Protein AF-A0A8T6HZF4-F1 (afdb_monomer)

Solvent-accessible surface area (backbone atoms only — not comparable to full-atom values): 3076 Å² total; per-residue (Å²): 135,84,80,51,74,37,47,51,52,52,48,52,41,40,74,73,66,40,52,70,46,80,47,70,92,47,84,94,50,43,63,41,55,53,40,40,69,76,48,88,66,44,44,78,44,81,60,82,135

Sequence (49 aa):
MQLTGAEIIVRALADLGVEVVFGYPGGAVLPIYDAIFRQNRVRHILVRH

pLDDT: mean 93.4, std 5.55, range [62.94, 97.75]

Nearest PDB structures (foldseek):
  7u25-assembly1_A-2  TM=9.571E-01  e=9.549E-04  Arabidopsis thaliana
  7stq-assembly1_A  TM=9.595E-01  e=1.559E-03  Arabidopsis thaliana
  8xod-assembly2_C  TM=9.505E-01  e=4.155E-03  Brevibacillus
  4zp1-assembly1_D  TM=8.756E-01  e=2.097E-01  Zymomonas mobilis
  3hwx-assembly5_B  TM=8.920E-01  e=5.588E-01  Escherichia coli K-12

Structure (mmCIF, N/CA/C/O backbone):
data_AF-A0A8T6HZF4-F1
#
_entry.id   AF-A0A8T6HZF4-F1
#
loop_
_atom_site.group_PDB
_atom_site.id
_atom_site.type_symbol
_atom_site.label_atom_id
_atom_site.label_alt_id
_atom_site.label_comp_id
_atom_site.label_asym_id
_atom_site.label_entity_id
_atom_site.label_seq_id
_atom_site.pdbx_PDB_ins_code
_atom_site.Cartn_x
_atom_site.Cartn_y
_atom_site.Cartn_z
_atom_site.occupancy
_atom_site.B_iso_or_equiv
_atom_site.auth_seq_id
_atom_site.auth_comp_id
_atom_site.auth_asym_id
_atom_site.auth_atom_id
_atom_site.pdbx_PDB_model_num
ATOM 1 N N . MET A 1 1 ? -19.018 -4.265 12.160 1.00 62.94 1 MET A N 1
ATOM 2 C CA . MET A 1 1 ? -17.705 -3.600 12.323 1.00 62.94 1 MET A CA 1
ATOM 3 C C . MET A 1 1 ? -17.489 -2.703 11.113 1.00 62.94 1 MET A C 1
ATOM 5 O O . MET A 1 1 ? -17.831 -3.137 10.020 1.00 62.94 1 MET A O 1
ATOM 9 N N . GLN A 1 2 ? -17.034 -1.460 11.297 1.00 85.62 2 GLN A N 1
ATOM 10 C CA . GLN A 1 2 ? -16.720 -0.556 10.181 1.00 85.62 2 GLN A CA 1
ATOM 11 C C . GLN A 1 2 ? -15.287 -0.798 9.697 1.00 85.62 2 GLN A C 1
ATOM 13 O O . GLN A 1 2 ? -14.414 -1.080 10.514 1.00 85.62 2 GLN A O 1
ATOM 18 N N . LEU A 1 3 ? -15.068 -0.705 8.383 1.00 91.50 3 LEU A N 1
ATOM 19 C CA . LEU A 1 3 ? -13.735 -0.788 7.787 1.00 91.50 3 LEU A CA 1
ATOM 20 C C . LEU A 1 3 ? -12.980 0.525 8.010 1.00 91.50 3 LEU A C 1
ATOM 22 O O . LEU A 1 3 ? -13.559 1.609 7.928 1.00 91.50 3 LEU A O 1
ATOM 26 N N . THR A 1 4 ? -11.678 0.427 8.243 1.00 95.81 4 THR A N 1
ATOM 27 C CA . THR A 1 4 ? -10.758 1.567 8.217 1.00 95.81 4 THR A CA 1
ATOM 28 C C . THR A 1 4 ? -10.576 2.085 6.787 1.00 95.81 4 THR A C 1
ATOM 30 O O . THR A 1 4 ? -10.777 1.358 5.814 1.00 95.81 4 THR A O 1
ATOM 33 N N . GLY A 1 5 ? -10.129 3.337 6.633 1.00 95.62 5 GLY A N 1
ATOM 34 C CA . GLY A 1 5 ? -9.833 3.900 5.308 1.00 95.62 5 GLY A CA 1
ATOM 35 C C . GLY A 1 5 ? -8.812 3.073 4.515 1.00 95.62 5 GLY A C 1
ATOM 36 O O . GLY A 1 5 ? -8.978 2.874 3.315 1.00 95.62 5 GLY A O 1
ATOM 37 N N . ALA A 1 6 ? -7.802 2.520 5.193 1.00 95.56 6 ALA A N 1
ATOM 38 C CA . ALA A 1 6 ? -6.811 1.644 4.576 1.00 95.56 6 ALA A CA 1
ATOM 39 C C . ALA A 1 6 ? -7.435 0.344 4.040 1.00 95.56 6 ALA A C 1
ATOM 41 O O . ALA A 1 6 ? -7.176 -0.043 2.903 1.00 95.56 6 ALA A O 1
ATOM 42 N N . GLU A 1 7 ? -8.310 -0.300 4.815 1.00 95.56 7 GLU A N 1
ATOM 43 C CA . GLU A 1 7 ? -9.016 -1.510 4.377 1.00 95.56 7 GLU A CA 1
ATOM 44 C C . GLU A 1 7 ? -9.974 -1.233 3.212 1.00 95.56 7 GLU A C 1
ATOM 46 O O . GLU A 1 7 ? -10.099 -2.070 2.318 1.00 95.56 7 GLU A O 1
ATOM 51 N N . ILE A 1 8 ? -10.614 -0.057 3.182 1.00 96.31 8 ILE A N 1
ATOM 52 C CA . ILE A 1 8 ? -11.461 0.364 2.055 1.00 96.31 8 ILE A CA 1
ATOM 53 C C . ILE A 1 8 ? -10.631 0.455 0.769 1.00 96.31 8 ILE A C 1
ATOM 55 O O . ILE A 1 8 ? -11.061 -0.062 -0.261 1.00 96.31 8 ILE A O 1
ATOM 59 N N . ILE A 1 9 ? -9.433 1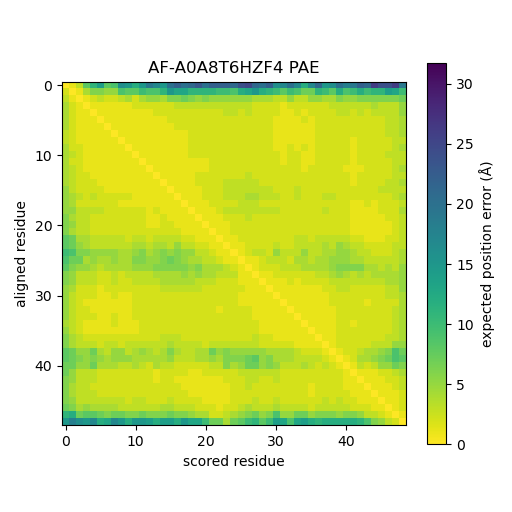.046 0.828 1.00 95.56 9 ILE A N 1
ATOM 60 C CA . ILE A 1 9 ? -8.529 1.141 -0.328 1.00 95.56 9 ILE A CA 1
ATOM 61 C C . ILE A 1 9 ? -8.141 -0.255 -0.823 1.00 95.56 9 ILE A C 1
ATOM 63 O O . ILE A 1 9 ? -8.293 -0.555 -2.006 1.00 95.56 9 ILE A O 1
ATOM 67 N N . VAL A 1 10 ? -7.675 -1.131 0.072 1.00 95.69 10 VAL A N 1
ATOM 68 C CA . VAL A 1 10 ? -7.220 -2.478 -0.311 1.00 95.69 10 VAL A CA 1
ATOM 69 C C . VAL A 1 10 ? -8.364 -3.313 -0.885 1.00 95.69 10 VAL A C 1
ATOM 71 O O . VAL A 1 10 ? -8.177 -4.023 -1.874 1.00 95.69 10 VAL A O 1
ATOM 74 N N . ARG A 1 11 ? -9.570 -3.187 -0.321 1.00 95.44 11 ARG A N 1
ATOM 75 C CA . ARG A 1 11 ? -10.766 -3.834 -0.861 1.00 95.44 11 ARG A CA 1
ATOM 76 C C . ARG A 1 11 ? -11.125 -3.309 -2.247 1.00 95.44 11 ARG A C 1
ATOM 78 O O . ARG A 1 11 ? -11.392 -4.121 -3.123 1.00 95.44 11 ARG A O 1
ATOM 85 N N . ALA A 1 12 ? -11.102 -1.994 -2.459 1.00 96.94 12 ALA A N 1
ATOM 86 C CA . ALA A 1 12 ? -11.403 -1.405 -3.761 1.00 96.94 12 ALA A CA 1
ATOM 87 C C . ALA A 1 12 ? -10.428 -1.896 -4.842 1.00 96.94 12 ALA A C 1
ATOM 89 O O . ALA A 1 12 ? -10.863 -2.282 -5.922 1.00 96.94 12 ALA A O 1
ATOM 90 N N . LEU A 1 13 ? -9.128 -1.963 -4.533 1.00 96.81 13 LEU A N 1
ATOM 91 C CA . LEU A 1 13 ? -8.118 -2.527 -5.435 1.00 96.81 13 LEU A CA 1
ATOM 92 C C . LEU A 1 13 ? -8.441 -3.982 -5.795 1.00 96.81 13 LEU A C 1
ATOM 94 O O . LEU A 1 13 ? -8.475 -4.342 -6.969 1.00 96.81 13 LEU A O 1
ATOM 98 N N . ALA A 1 14 ? -8.736 -4.804 -4.789 1.00 95.56 14 ALA A N 1
ATOM 99 C CA . ALA A 1 14 ? -9.052 -6.209 -5.001 1.00 95.56 1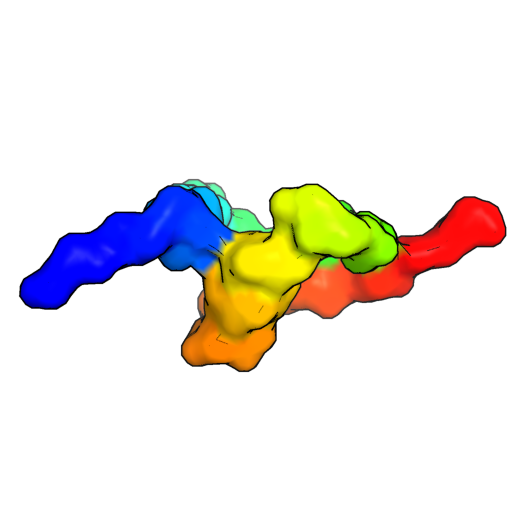4 ALA A CA 1
ATOM 100 C C . ALA A 1 14 ? -10.366 -6.423 -5.779 1.00 95.56 14 ALA A C 1
ATOM 102 O O . ALA A 1 14 ? -10.469 -7.361 -6.565 1.00 95.56 14 ALA A O 1
ATOM 103 N N . ASP A 1 15 ? -11.376 -5.579 -5.558 1.00 97.06 15 ASP A N 1
ATOM 104 C CA . ASP A 1 15 ? -12.676 -5.647 -6.241 1.00 97.06 15 ASP A CA 1
ATOM 105 C C . ASP A 1 15 ? -12.578 -5.150 -7.699 1.00 97.06 15 ASP A C 1
ATOM 107 O O . ASP A 1 15 ? -13.339 -5.595 -8.555 1.00 97.06 15 ASP A O 1
ATOM 111 N N . LEU A 1 16 ? -11.587 -4.305 -8.005 1.00 97.75 16 LEU A N 1
ATOM 112 C CA . LEU A 1 16 ? -11.205 -3.908 -9.365 1.00 97.75 16 LEU A CA 1
ATOM 113 C C . LEU A 1 16 ? -10.292 -4.931 -10.068 1.00 97.75 16 LEU A C 1
ATOM 115 O O . LEU A 1 16 ? -9.852 -4.683 -11.189 1.00 97.75 16 LEU A O 1
ATOM 119 N N . GLY A 1 17 ? -9.993 -6.068 -9.430 1.00 96.94 17 GLY A N 1
ATOM 120 C CA . GLY A 1 17 ? -9.134 -7.110 -9.997 1.00 96.94 17 GLY A CA 1
ATOM 121 C C . GLY A 1 17 ? -7.645 -6.755 -10.016 1.00 96.94 17 GLY A C 1
ATOM 122 O O . GLY A 1 17 ? -6.886 -7.344 -10.779 1.00 96.94 17 GLY A O 1
ATOM 123 N N . VAL A 1 18 ? -7.203 -5.794 -9.198 1.00 97.12 18 VAL A N 1
ATOM 124 C CA . VAL A 1 18 ? -5.776 -5.479 -9.068 1.00 97.12 18 VAL A CA 1
ATOM 125 C C . VAL A 1 18 ? -5.079 -6.601 -8.306 1.00 97.12 18 VAL A C 1
ATOM 127 O O . VAL A 1 18 ? -5.313 -6.797 -7.116 1.00 97.12 18 VAL A O 1
ATOM 130 N N . GLU A 1 19 ? -4.177 -7.306 -8.981 1.00 96.25 19 GLU A N 1
ATOM 131 C CA . GLU A 1 19 ? -3.401 -8.393 -8.376 1.00 96.25 19 GLU A CA 1
ATOM 132 C C . GLU A 1 19 ? -2.086 -7.909 -7.749 1.00 96.25 19 GLU A C 1
ATOM 134 O O . GLU A 1 19 ? 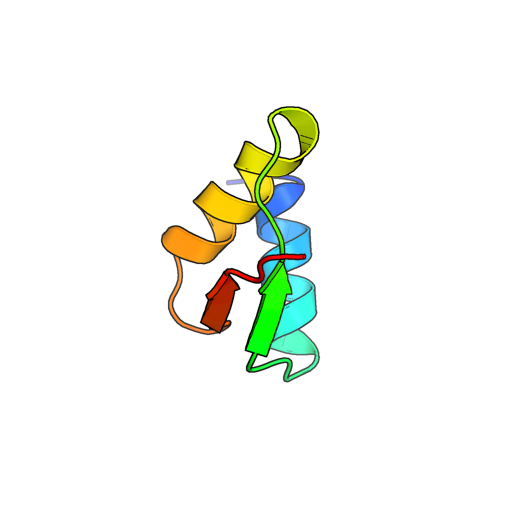-1.611 -8.492 -6.773 1.00 96.25 19 GLU A O 1
ATOM 139 N N . VAL A 1 20 ? -1.485 -6.842 -8.293 1.00 96.50 20 VAL A N 1
ATOM 140 C CA . VAL A 1 20 ? -0.145 -6.372 -7.909 1.00 96.50 20 VAL A CA 1
ATOM 141 C C . VAL A 1 20 ? -0.110 -4.854 -7.736 1.00 96.50 20 VAL A C 1
ATOM 143 O O . VAL A 1 20 ? -0.564 -4.112 -8.602 1.00 96.50 20 VAL A O 1
ATOM 146 N N . VAL A 1 21 ? 0.490 -4.392 -6.636 1.00 95.56 21 VAL A N 1
ATOM 147 C CA . VAL A 1 21 ? 0.761 -2.976 -6.350 1.00 95.56 21 VAL A CA 1
ATOM 148 C C . VAL A 1 21 ? 2.254 -2.781 -6.114 1.00 95.56 21 VAL A C 1
ATOM 150 O O . VAL A 1 21 ? 2.869 -3.511 -5.339 1.00 95.56 21 VAL A O 1
ATOM 153 N N . PHE A 1 22 ? 2.832 -1.768 -6.747 1.00 95.75 22 PHE A N 1
ATOM 154 C CA . PHE A 1 22 ? 4.219 -1.360 -6.541 1.00 95.75 22 PHE A CA 1
ATOM 155 C C . PHE A 1 22 ? 4.263 -0.176 -5.580 1.00 95.75 22 PHE A C 1
ATOM 157 O O . PHE A 1 22 ? 3.470 0.757 -5.720 1.00 95.75 22 PHE A O 1
ATOM 164 N N . GLY A 1 23 ? 5.180 -0.193 -4.617 1.00 93.50 23 GLY A N 1
ATOM 165 C CA . GLY A 1 23 ? 5.237 0.864 -3.616 1.00 93.50 23 GLY A CA 1
ATOM 166 C C . GLY A 1 23 ? 6.540 0.914 -2.833 1.00 93.50 23 GLY A C 1
ATOM 167 O O . GLY A 1 23 ? 7.299 -0.053 -2.753 1.00 93.50 23 GLY A O 1
ATOM 168 N N . TYR A 1 24 ? 6.799 2.088 -2.264 1.00 93.75 24 TYR A N 1
ATOM 169 C CA . TYR A 1 24 ? 7.849 2.313 -1.282 1.00 93.75 24 TYR A CA 1
ATOM 170 C C . TYR A 1 24 ? 7.205 2.806 0.026 1.00 93.75 24 TYR A C 1
ATOM 172 O O . TYR A 1 24 ? 6.447 3.783 -0.004 1.00 93.75 24 TYR A O 1
ATOM 180 N N . PRO A 1 25 ? 7.417 2.124 1.163 1.00 90.56 25 PRO A N 1
ATOM 181 C CA . PRO A 1 25 ? 6.759 2.463 2.415 1.00 90.56 25 PRO A CA 1
ATOM 182 C C . PRO A 1 25 ? 7.294 3.776 2.994 1.00 90.56 25 PRO A C 1
ATOM 184 O O . PRO A 1 25 ? 8.486 4.067 2.952 1.00 90.56 25 PRO A O 1
ATOM 187 N N . GLY A 1 26 ? 6.391 4.549 3.593 1.00 90.88 26 GLY A N 1
ATOM 188 C CA . GLY A 1 26 ? 6.691 5.775 4.327 1.00 90.88 26 GLY A CA 1
ATOM 189 C C . GLY A 1 26 ? 5.685 5.976 5.457 1.00 90.88 26 GLY A C 1
ATOM 190 O O . GLY A 1 26 ? 4.590 5.415 5.416 1.00 90.88 26 GLY A O 1
ATOM 191 N N . GLY A 1 27 ? 6.036 6.778 6.467 1.00 92.81 27 GLY A N 1
ATOM 192 C CA . GLY A 1 27 ? 5.257 6.890 7.711 1.00 92.81 27 GLY A CA 1
ATOM 193 C C . GLY A 1 27 ? 3.767 7.195 7.509 1.00 92.81 27 GLY A C 1
ATOM 194 O O . GLY A 1 27 ? 2.922 6.569 8.137 1.00 92.81 27 GLY A O 1
ATOM 195 N N . 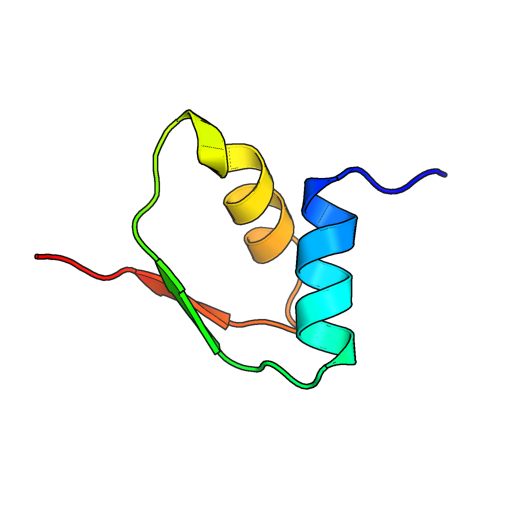ALA A 1 28 ? 3.436 8.090 6.573 1.00 93.50 28 ALA A N 1
ATOM 196 C CA . ALA A 1 28 ? 2.053 8.487 6.295 1.00 93.50 28 ALA A CA 1
ATOM 197 C C . ALA A 1 28 ? 1.188 7.368 5.683 1.00 93.50 28 ALA A C 1
ATOM 199 O O . ALA A 1 28 ? -0.031 7.382 5.830 1.00 93.50 28 ALA A O 1
ATOM 200 N N . VAL A 1 29 ? 1.804 6.404 4.994 1.00 93.19 29 VAL A N 1
ATOM 201 C CA . VAL A 1 29 ? 1.096 5.342 4.260 1.00 93.19 29 VAL A CA 1
ATOM 202 C C . VAL A 1 29 ? 1.172 3.983 4.952 1.00 93.19 29 VAL A C 1
ATOM 204 O O . VAL A 1 29 ? 0.548 3.040 4.473 1.00 93.19 29 VAL A O 1
ATOM 207 N N . LEU A 1 30 ? 1.865 3.870 6.093 1.00 95.25 30 LEU A N 1
ATOM 208 C CA . LEU A 1 30 ? 1.988 2.621 6.859 1.00 95.25 30 LEU A CA 1
ATOM 209 C C . LEU A 1 30 ? 0.653 1.894 7.106 1.00 95.25 30 LEU A C 1
ATOM 211 O O . LEU A 1 30 ? 0.620 0.687 6.873 1.00 95.25 30 LEU A O 1
ATOM 215 N N . PRO A 1 31 ? -0.469 2.568 7.444 1.00 95.56 31 PRO A N 1
ATOM 216 C CA . PRO A 1 31 ? -1.745 1.874 7.630 1.00 95.56 31 PRO A CA 1
ATOM 217 C C . PRO A 1 31 ? -2.224 1.105 6.388 1.00 95.56 31 PRO A C 1
ATOM 219 O O . PRO A 1 31 ? -2.873 0.070 6.517 1.00 95.56 31 PRO A O 1
ATOM 222 N N . ILE A 1 32 ? -1.895 1.581 5.180 1.00 95.38 32 ILE A N 1
ATOM 223 C CA . ILE A 1 32 ? -2.217 0.890 3.922 1.00 95.38 32 ILE A CA 1
ATOM 224 C C . ILE A 1 32 ? -1.350 -0.361 3.776 1.00 95.38 32 ILE A C 1
ATOM 226 O O . ILE A 1 32 ? -1.866 -1.411 3.407 1.00 95.38 32 ILE A O 1
ATOM 230 N N . TYR A 1 33 ? -0.060 -0.283 4.110 1.00 94.81 33 TYR A N 1
ATOM 231 C CA . TYR A 1 33 ? 0.833 -1.445 4.086 1.00 94.81 33 TYR A CA 1
ATOM 232 C C . TYR A 1 33 ? 0.411 -2.507 5.103 1.00 94.81 33 TYR A C 1
ATOM 234 O O . TYR A 1 33 ? 0.387 -3.688 4.759 1.00 94.81 33 TYR A O 1
ATOM 242 N N . ASP A 1 34 ? -0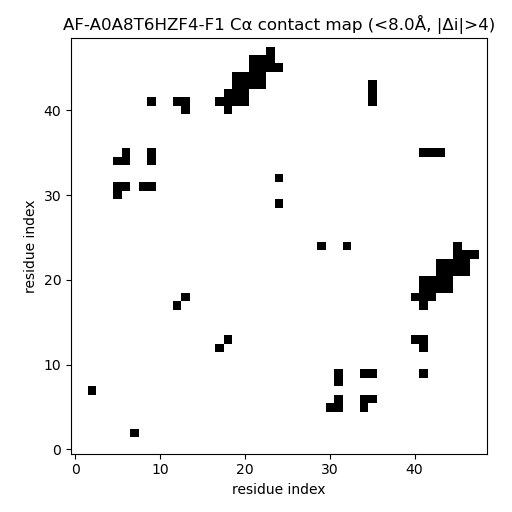.005 -2.098 6.304 1.00 94.56 34 ASP A N 1
ATOM 243 C CA . ASP A 1 34 ? -0.567 -3.007 7.306 1.00 94.56 34 ASP A CA 1
ATOM 244 C C . ASP A 1 34 ? -1.835 -3.693 6.781 1.00 94.56 34 ASP A C 1
ATOM 246 O O . ASP A 1 34 ? -1.991 -4.908 6.917 1.00 94.56 34 ASP A O 1
ATOM 250 N N . ALA A 1 35 ? -2.734 -2.937 6.143 1.00 95.38 35 ALA A N 1
ATOM 251 C CA . ALA A 1 35 ? -3.951 -3.484 5.550 1.00 95.38 35 ALA A CA 1
ATOM 252 C C . ALA A 1 35 ? -3.651 -4.454 4.396 1.00 95.38 35 ALA A C 1
ATOM 254 O O . ALA A 1 35 ? -4.274 -5.511 4.324 1.00 95.38 35 ALA A O 1
ATOM 255 N N . ILE A 1 36 ? -2.678 -4.141 3.531 1.00 95.12 36 ILE A N 1
ATOM 256 C CA . ILE A 1 36 ? -2.227 -5.042 2.462 1.00 95.12 36 ILE A CA 1
ATOM 257 C C . ILE A 1 36 ? -1.622 -6.316 3.062 1.00 95.12 36 ILE A C 1
ATOM 259 O O . ILE A 1 36 ? -1.924 -7.402 2.582 1.00 95.12 36 ILE A O 1
ATOM 263 N N . PHE A 1 37 ? -0.813 -6.216 4.119 1.00 92.88 37 PHE A N 1
ATOM 264 C CA . PHE A 1 37 ? -0.171 -7.374 4.749 1.00 92.88 37 PHE A CA 1
ATOM 265 C C . PHE A 1 37 ? -1.166 -8.316 5.448 1.00 92.88 37 PHE A C 1
ATOM 267 O O . PHE A 1 37 ? -0.932 -9.518 5.535 1.00 92.88 37 PHE A O 1
ATOM 274 N N . ARG A 1 38 ? -2.302 -7.794 5.925 1.00 93.00 38 ARG A N 1
ATOM 275 C CA . ARG A 1 38 ? -3.359 -8.577 6.597 1.00 93.00 38 ARG A CA 1
ATOM 276 C C . ARG A 1 38 ? -4.273 -9.356 5.646 1.00 93.00 38 ARG A C 1
ATOM 278 O O . ARG A 1 38 ? -5.165 -10.061 6.111 1.00 93.00 38 ARG A O 1
ATOM 285 N N . GLN A 1 39 ? -4.083 -9.235 4.335 1.00 87.00 39 GLN A N 1
ATOM 286 C CA . GLN A 1 39 ? -4.893 -9.904 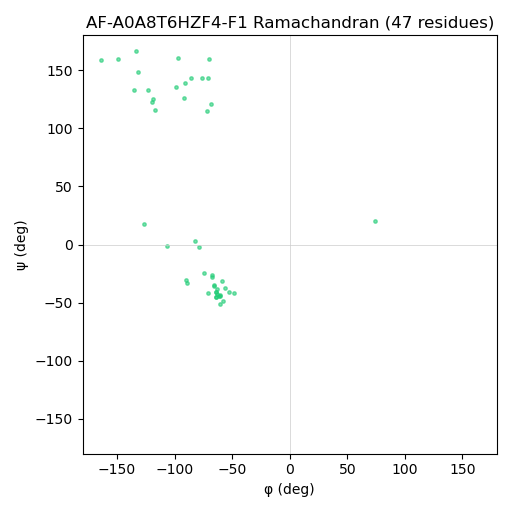3.317 1.00 87.00 39 GLN A CA 1
ATOM 287 C C . GLN A 1 39 ? -4.018 -10.544 2.236 1.00 87.00 39 GLN A C 1
ATOM 289 O O . GLN A 1 39 ? -2.835 -10.250 2.135 1.00 87.00 39 GLN A O 1
ATOM 294 N N . ASN A 1 40 ? -4.613 -11.409 1.409 1.00 87.88 40 ASN A N 1
ATOM 295 C CA . ASN A 1 40 ? -3.887 -12.175 0.388 1.00 87.88 40 A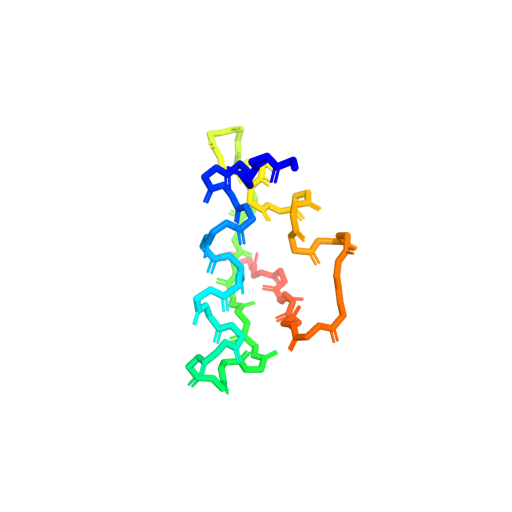SN A CA 1
ATOM 296 C C . ASN A 1 40 ? -4.465 -12.024 -1.037 1.00 87.88 40 ASN A C 1
ATOM 298 O O . ASN A 1 40 ? -4.210 -12.865 -1.893 1.00 87.88 40 ASN A O 1
ATOM 302 N N . ARG A 1 41 ? -5.289 -10.995 -1.286 1.00 92.19 41 ARG A N 1
ATOM 303 C CA . ARG A 1 41 ? -5.912 -10.690 -2.592 1.00 92.19 41 ARG A CA 1
ATOM 304 C C . ARG A 1 41 ? -5.047 -9.769 -3.459 1.00 92.19 41 ARG A C 1
ATOM 306 O O . ARG A 1 41 ? -5.070 -9.903 -4.672 1.00 92.19 41 ARG A O 1
ATOM 313 N N . VAL A 1 42 ? -4.296 -8.854 -2.843 1.00 95.19 42 VAL A N 1
ATOM 314 C CA . VAL A 1 42 ? -3.395 -7.910 -3.528 1.00 95.19 42 VAL A CA 1
ATOM 315 C C . VAL A 1 42 ? -1.959 -8.140 -3.070 1.00 95.19 42 VAL A C 1
ATOM 317 O O . VAL A 1 42 ? -1.678 -8.078 -1.872 1.00 95.19 42 VAL A O 1
ATOM 320 N N . ARG A 1 43 ? -1.037 -8.374 -4.008 1.00 95.19 43 ARG A N 1
ATOM 321 C CA . ARG A 1 43 ? 0.394 -8.545 -3.740 1.00 95.19 43 ARG A CA 1
ATOM 322 C C . ARG A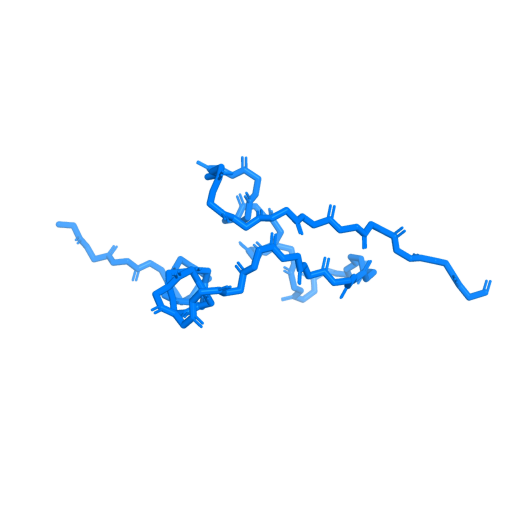 1 43 ? 1.120 -7.208 -3.836 1.00 95.19 43 ARG A C 1
ATOM 324 O O . ARG A 1 43 ? 1.079 -6.547 -4.867 1.00 95.19 43 ARG A O 1
ATOM 331 N N . HIS A 1 44 ? 1.853 -6.838 -2.794 1.00 95.56 44 HIS A N 1
ATOM 332 C CA . HIS A 1 44 ? 2.737 -5.676 -2.845 1.00 95.56 44 HIS A CA 1
ATOM 333 C C . HIS A 1 44 ? 4.159 -6.053 -3.294 1.00 95.56 44 HIS A C 1
ATOM 335 O O . HIS A 1 44 ? 4.711 -7.061 -2.845 1.00 95.56 44 HIS A O 1
ATOM 341 N N . ILE A 1 45 ? 4.764 -5.223 -4.146 1.00 95.81 45 ILE A N 1
ATOM 342 C CA . ILE A 1 45 ? 6.168 -5.300 -4.558 1.00 95.81 45 ILE A CA 1
ATOM 343 C C . ILE A 1 45 ? 6.887 -4.033 -4.092 1.00 95.81 45 ILE A C 1
ATOM 345 O O . ILE A 1 45 ? 6.598 -2.932 -4.560 1.00 95.81 45 ILE A O 1
ATOM 349 N N . LEU A 1 46 ? 7.855 -4.215 -3.188 1.00 94.94 46 LEU A N 1
ATOM 350 C CA . LEU A 1 46 ? 8.728 -3.140 -2.725 1.00 94.94 46 LEU A CA 1
ATOM 351 C C . LEU A 1 46 ? 9.652 -2.696 -3.859 1.00 94.94 46 LEU A C 1
ATOM 353 O O . LEU A 1 46 ? 10.450 -3.492 -4.356 1.00 94.94 46 LEU A O 1
ATOM 357 N N . VAL A 1 47 ? 9.568 -1.422 -4.229 1.00 94.94 47 VAL A N 1
ATOM 358 C CA . VAL A 1 47 ? 10.465 -0.811 -5.218 1.00 94.94 47 VAL A CA 1
ATOM 359 C C . VAL A 1 47 ? 11.614 -0.062 -4.539 1.00 94.94 47 VAL A C 1
ATOM 361 O O . VAL A 1 47 ? 11.537 0.282 -3.362 1.00 94.94 47 VAL A O 1
ATOM 364 N N . ARG A 1 48 ? 12.697 0.182 -5.280 1.00 91.62 48 ARG A N 1
ATOM 365 C CA . ARG A 1 48 ? 13.805 1.075 -4.902 1.00 91.62 48 ARG A CA 1
ATOM 366 C C . ARG A 1 48 ? 14.100 2.006 -6.082 1.00 91.62 48 ARG A C 1
ATOM 368 O O . ARG A 1 48 ? 13.870 1.597 -7.219 1.00 91.62 48 ARG A O 1
ATOM 375 N N 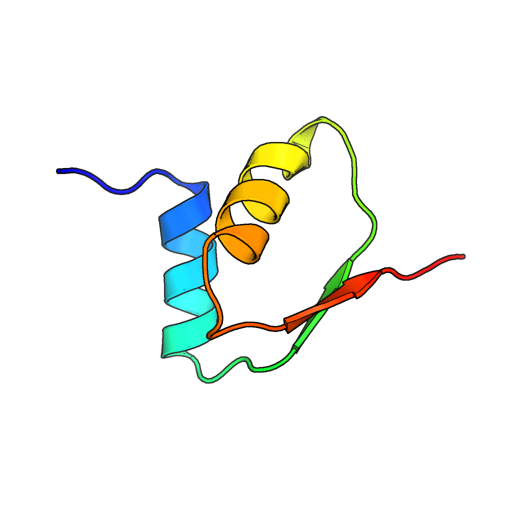. HIS A 1 49 ? 14.552 3.225 -5.792 1.00 78.38 49 HIS A N 1
ATOM 376 C CA . HIS A 1 49 ? 15.044 4.174 -6.797 1.00 78.38 49 HIS A CA 1
ATOM 377 C C . HIS A 1 49 ? 16.500 3.888 -7.157 1.00 78.38 49 HIS A C 1
ATOM 379 O O . HIS A 1 49 ? 17.241 3.444 -6.248 1.00 78.38 49 HIS A O 1
#

Mean predicted aligned error: 3.05 Å

Secondary structure (DSSP, 8-state):
-PPPHHHHHHHHHHHTT--EEEE---GGGHHHHHHHHT-SSSEEEE---

Foldseek 3Di:
DDDDPLLVVVVVCLVVVAAEDEDADDDVCVSNVVNVVVDRSHYYDYDDD

Radius of gyration: 10.73 Å; Cα contacts (8 Å, |Δi|>4): 46; chains: 1; bounding box: 33×21×22 Å